Protein AF-A0A9R1WRK0-F1 (afdb_monomer_lite)

Sequence (108 aa):
MEEVERGKRMPLPQSAVLGAKDLPRTILSDHIESRLFGKLKQERLERARFYGKTYDEVPGAEALIVRVVSSVDKKLEVKQQFLEIFQEENYPVDFGYKSKVFQPYYFR

Foldseek 3Di:
DPPVPPPDDDPDDPVVDCDLVNADDDPVQVVVVVVVVVVQQVVLVVVCVVVVHDSVPGDTQPPKGKHFPDKDKDKAADDPVVCVVCVVVCDDRIDIDIDIDMDIDGDD

Structure (mmCIF, N/CA/C/O backbone):
data_AF-A0A9R1WRK0-F1
#
_entry.id   AF-A0A9R1WRK0-F1
#
loop_
_atom_site.group_PDB
_atom_site.id
_atom_site.type_symbol
_atom_site.label_atom_id
_atom_site.label_alt_id
_atom_site.label_comp_id
_atom_site.label_asym_id
_atom_site.label_entity_id
_atom_site.label_seq_id
_atom_site.pdbx_PDB_ins_code
_atom_site.Cartn_x
_atom_site.Cartn_y
_atom_site.Cartn_z
_atom_site.occupancy
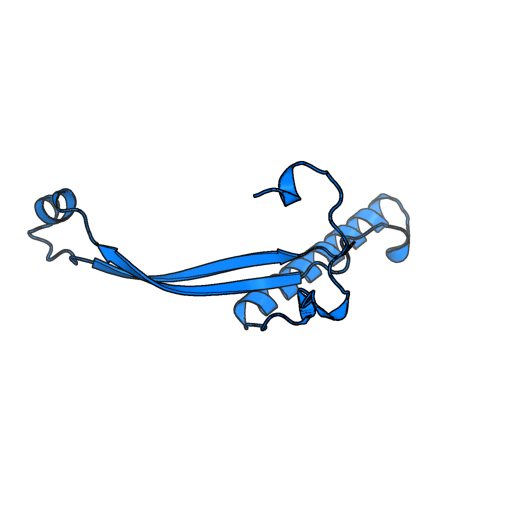_atom_site.B_iso_or_equiv
_atom_site.auth_seq_id
_atom_site.auth_comp_id
_atom_site.auth_asym_id
_atom_site.auth_atom_id
_atom_site.pdbx_PDB_model_num
ATOM 1 N N . MET A 1 1 ? -16.362 -32.707 -3.184 1.00 43.62 1 MET A N 1
ATOM 2 C CA . MET A 1 1 ? -14.931 -32.802 -2.810 1.00 43.62 1 MET A CA 1
ATOM 3 C C . MET A 1 1 ? -14.111 -33.687 -3.764 1.00 43.62 1 MET A C 1
ATOM 5 O O . MET A 1 1 ? -12.922 -33.829 -3.537 1.00 43.62 1 MET A O 1
ATOM 9 N N . GLU A 1 2 ? -14.666 -34.195 -4.875 1.00 48.09 2 GLU A N 1
ATOM 10 C CA . GLU A 1 2 ? -13.956 -35.113 -5.797 1.00 48.09 2 GLU A CA 1
ATOM 11 C C . GLU A 1 2 ? -13.003 -34.459 -6.821 1.00 48.09 2 GLU A C 1
ATOM 13 O O . GLU A 1 2 ? -12.230 -35.161 -7.470 1.00 48.09 2 GLU A O 1
ATOM 18 N N . GLU A 1 3 ? -13.020 -33.135 -7.006 1.00 43.69 3 GLU A N 1
ATOM 19 C CA . GLU A 1 3 ? -12.161 -32.488 -8.019 1.00 43.69 3 GLU A CA 1
ATOM 20 C C . GLU A 1 3 ? -10.708 -32.268 -7.567 1.00 43.69 3 GLU A C 1
ATOM 22 O O . GLU A 1 3 ? -9.828 -32.038 -8.397 1.00 43.69 3 GLU A O 1
ATOM 27 N N . VAL A 1 4 ? -10.429 -32.360 -6.263 1.00 46.16 4 VAL A N 1
ATOM 28 C CA . VAL A 1 4 ? -9.093 -32.078 -5.706 1.00 46.16 4 VAL A CA 1
ATOM 29 C C . VAL A 1 4 ? -8.144 -33.276 -5.849 1.00 46.16 4 VAL A C 1
ATOM 31 O O . VAL A 1 4 ? -6.935 -33.080 -5.935 1.00 46.16 4 VAL A O 1
ATOM 34 N N . GLU A 1 5 ? -8.661 -34.503 -5.970 1.00 47.47 5 GLU A N 1
ATOM 35 C CA . GLU A 1 5 ? -7.832 -35.721 -5.971 1.00 47.47 5 GLU A CA 1
ATOM 36 C C . GLU A 1 5 ? -7.315 -36.160 -7.353 1.00 47.47 5 GLU A C 1
ATOM 38 O O . GLU A 1 5 ? -6.365 -36.933 -7.431 1.00 47.47 5 GLU A O 1
ATOM 43 N N . ARG A 1 6 ? -7.873 -35.664 -8.468 1.00 48.66 6 ARG A N 1
ATOM 44 C CA . ARG A 1 6 ? -7.543 -36.174 -9.821 1.00 48.66 6 ARG A CA 1
ATOM 45 C C . ARG A 1 6 ? -6.596 -35.325 -10.666 1.00 48.66 6 ARG A C 1
ATOM 47 O O . ARG A 1 6 ? -6.440 -35.621 -11.850 1.00 48.66 6 ARG A O 1
ATOM 54 N N . GLY A 1 7 ? -5.971 -34.281 -10.119 1.00 55.06 7 GLY A N 1
ATOM 55 C CA . GLY A 1 7 ? -4.884 -33.530 -10.781 1.00 55.06 7 GLY A CA 1
ATOM 56 C C . GLY A 1 7 ? -5.214 -32.859 -12.130 1.00 55.06 7 GLY A C 1
ATOM 57 O O . GLY A 1 7 ? -4.380 -32.148 -12.681 1.00 55.06 7 GLY A O 1
ATOM 58 N N . LYS A 1 8 ? -6.422 -33.035 -12.670 1.00 50.97 8 LYS A N 1
ATOM 59 C CA . LYS A 1 8 ? -6.895 -32.444 -13.921 1.00 50.97 8 LYS A CA 1
ATOM 60 C C . LYS A 1 8 ? -7.765 -31.240 -13.598 1.00 50.97 8 LYS A C 1
ATOM 62 O O . LYS A 1 8 ? -8.988 -31.324 -13.628 1.00 50.97 8 LYS A O 1
ATOM 67 N N . ARG A 1 9 ? -7.131 -30.107 -13.292 1.00 54.84 9 ARG A N 1
ATOM 68 C CA . ARG A 1 9 ? -7.830 -28.821 -13.367 1.00 54.84 9 ARG A CA 1
ATOM 69 C C . ARG A 1 9 ? -8.051 -28.518 -14.844 1.00 54.84 9 ARG A C 1
ATOM 71 O O . ARG A 1 9 ? -7.085 -28.262 -15.560 1.00 54.84 9 ARG A O 1
ATOM 78 N N . MET A 1 10 ? -9.297 -28.582 -15.310 1.00 55.03 10 MET A N 1
ATOM 79 C CA . MET A 1 10 ? -9.634 -27.951 -16.584 1.00 55.03 10 MET A CA 1
ATOM 80 C C . MET A 1 10 ? -9.321 -26.456 -16.436 1.00 55.03 10 MET A C 1
ATOM 82 O O . MET A 1 10 ? -9.702 -25.873 -15.415 1.00 55.03 10 MET A O 1
ATOM 86 N N . PRO A 1 11 ? -8.591 -25.829 -17.374 1.00 53.41 11 PRO A N 1
ATOM 87 C CA . PRO A 1 11 ? -8.432 -24.388 -17.332 1.00 53.41 11 PRO A CA 1
ATOM 88 C C . PRO A 1 11 ? -9.830 -23.776 -17.394 1.00 53.41 11 PRO A C 1
ATOM 90 O O . PRO A 1 11 ? -10.640 -24.144 -18.248 1.00 53.41 11 PRO A O 1
ATOM 93 N N . LEU A 1 12 ? -10.122 -22.882 -16.449 1.00 54.22 12 LEU A N 1
ATOM 94 C CA . LEU A 1 12 ? -11.338 -22.081 -16.488 1.00 54.22 12 LEU A CA 1
ATOM 95 C C . LEU A 1 12 ? -11.441 -21.432 -17.879 1.00 54.22 12 LEU A C 1
ATOM 97 O O . LEU A 1 12 ? -10.406 -21.037 -18.431 1.00 54.22 12 LEU A O 1
ATOM 101 N N . PRO A 1 13 ? -12.652 -21.320 -18.457 1.00 52.97 13 PRO A N 1
ATOM 102 C CA . PRO A 1 13 ? -12.843 -20.587 -19.701 1.00 52.97 13 PRO A CA 1
ATOM 103 C C . PRO A 1 13 ? -12.145 -19.228 -19.587 1.00 52.97 13 PRO A C 1
ATOM 105 O O . PRO A 1 13 ? -12.261 -18.577 -18.550 1.00 52.97 13 PRO A O 1
ATOM 108 N N . GLN A 1 14 ? -11.422 -18.782 -20.617 1.00 53.34 14 GLN A N 1
ATOM 109 C CA . GLN A 1 14 ? -10.696 -17.501 -20.565 1.00 53.34 14 GLN A CA 1
ATOM 110 C C . GLN A 1 14 ? -11.622 -16.313 -20.237 1.00 53.34 14 GLN A C 1
ATOM 112 O O . GLN A 1 14 ? -11.178 -15.326 -19.666 1.00 53.34 14 GLN A O 1
ATOM 117 N N . SER A 1 15 ? -12.920 -16.443 -20.525 1.00 52.34 15 SER A N 1
ATOM 118 C CA . SER A 1 15 ? -13.973 -15.486 -20.172 1.00 52.34 15 SER A CA 1
ATOM 119 C C . SER A 1 15 ? -14.415 -15.514 -18.700 1.00 52.34 15 SER A C 1
ATOM 121 O O . SER A 1 15 ? -15.116 -14.606 -18.267 1.00 52.34 15 SER A O 1
ATOM 123 N N . ALA A 1 16 ? -14.059 -16.549 -17.934 1.00 50.34 16 ALA A N 1
ATOM 124 C CA . ALA A 1 16 ? -14.430 -16.727 -16.526 1.00 50.34 16 ALA A CA 1
ATOM 125 C C . ALA A 1 16 ? -13.360 -16.209 -15.548 1.00 50.34 16 ALA A C 1
ATOM 127 O O . ALA A 1 16 ? -13.607 -16.140 -14.344 1.00 50.34 16 ALA A O 1
ATOM 128 N N . VAL A 1 17 ? -12.175 -15.842 -16.043 1.00 53.50 17 VAL A N 1
ATOM 129 C CA . VAL A 1 17 ? -11.093 -15.294 -15.221 1.00 53.50 17 VAL A CA 1
ATOM 130 C C . VAL A 1 17 ? -11.084 -13.783 -15.405 1.00 53.50 17 VAL A C 1
ATOM 132 O O . VAL A 1 17 ? -10.416 -13.274 -16.299 1.00 53.50 17 VAL A O 1
ATOM 135 N N . LEU A 1 18 ? -11.827 -13.061 -14.559 1.00 57.62 18 LEU A N 1
ATOM 136 C CA . LEU A 1 18 ? -11.605 -11.623 -14.385 1.00 57.62 18 LEU A CA 1
ATOM 137 C C . LEU A 1 18 ? -10.121 -11.435 -14.064 1.00 57.62 18 LEU A C 1
ATOM 139 O O . LEU A 1 18 ? -9.630 -11.907 -13.034 1.00 57.62 18 LEU A O 1
ATOM 143 N N . GLY A 1 19 ? -9.382 -10.821 -14.982 1.00 70.62 19 GLY A N 1
ATOM 144 C CA . GLY A 1 19 ? -7.967 -10.590 -14.793 1.00 70.62 19 GLY A CA 1
ATOM 145 C C . GLY A 1 19 ? -7.763 -9.610 -13.646 1.00 70.62 19 GLY A C 1
ATOM 146 O O . GLY A 1 19 ? -8.617 -8.783 -13.338 1.00 70.62 19 GLY A O 1
ATOM 147 N N . ALA A 1 20 ? -6.580 -9.621 -13.038 1.00 74.75 20 ALA A N 1
ATOM 148 C CA . ALA A 1 20 ? -6.219 -8.611 -12.041 1.00 74.75 20 ALA A CA 1
ATOM 149 C C . ALA A 1 20 ? -6.383 -7.167 -12.564 1.00 74.75 20 ALA A C 1
ATOM 151 O O . ALA A 1 20 ? -6.606 -6.239 -11.788 1.00 74.75 20 ALA A O 1
ATOM 152 N N . LYS A 1 21 ? -6.301 -6.980 -13.889 1.00 77.06 21 LYS A N 1
ATOM 153 C CA . LYS A 1 21 ? -6.575 -5.709 -14.574 1.00 77.06 21 LYS A CA 1
ATOM 154 C C . LYS A 1 21 ? -8.033 -5.264 -14.451 1.00 77.06 21 LYS A C 1
ATOM 156 O O . LYS A 1 21 ? -8.252 -4.063 -14.338 1.00 77.06 21 LYS A O 1
ATOM 161 N N . ASP A 1 22 ? -8.964 -6.210 -14.410 1.00 81.38 22 ASP A N 1
ATOM 162 C CA . ASP A 1 22 ? -10.413 -5.982 -14.387 1.00 81.38 22 ASP A CA 1
ATOM 163 C C . ASP A 1 22 ? -10.942 -5.756 -12.964 1.00 81.38 22 ASP A C 1
ATOM 165 O O . ASP A 1 22 ? -12.075 -5.316 -12.770 1.00 81.38 22 ASP A O 1
ATOM 169 N N . LEU A 1 23 ? -10.114 -6.027 -11.949 1.00 83.38 23 LEU A N 1
ATOM 170 C CA . LEU A 1 23 ? -10.438 -5.702 -10.566 1.00 83.38 23 LEU A CA 1
ATOM 171 C C . LEU A 1 23 ? -10.476 -4.179 -10.354 1.00 83.38 23 LEU A C 1
ATOM 173 O O . LEU A 1 23 ? -9.601 -3.470 -10.869 1.00 83.38 23 LEU A O 1
ATOM 177 N N . PRO A 1 24 ? -11.417 -3.677 -9.529 1.00 86.19 24 PRO A N 1
ATOM 178 C CA . PRO A 1 24 ? -11.534 -2.258 -9.231 1.00 86.19 24 PRO A CA 1
ATOM 179 C C . PRO A 1 24 ? -10.220 -1.639 -8.753 1.00 86.19 24 PRO A C 1
ATOM 181 O O . PRO A 1 24 ? -9.525 -2.171 -7.881 1.00 86.19 24 PRO A O 1
ATOM 184 N N . ARG A 1 25 ? -9.899 -0.476 -9.320 1.00 91.69 25 ARG A N 1
ATOM 185 C CA . ARG A 1 25 ? -8.752 0.331 -8.906 1.00 91.69 25 ARG A CA 1
ATOM 186 C C . ARG A 1 25 ? -9.136 1.241 -7.752 1.00 91.69 25 ARG A C 1
ATOM 188 O O . ARG A 1 25 ? -10.273 1.687 -7.626 1.00 91.69 25 ARG A O 1
ATOM 195 N N . THR A 1 26 ? -8.158 1.530 -6.910 1.00 94.12 26 THR A N 1
ATOM 196 C CA . THR A 1 26 ? -8.283 2.481 -5.809 1.00 94.12 26 THR A CA 1
ATOM 197 C C . THR A 1 26 ? -7.078 3.411 -5.830 1.00 94.12 26 THR A C 1
ATOM 199 O O . THR A 1 26 ? -5.986 2.990 -6.199 1.00 94.12 26 THR A O 1
ATOM 202 N N . ILE A 1 27 ? -7.233 4.644 -5.342 1.00 94.88 27 ILE A N 1
ATOM 203 C CA . ILE A 1 27 ? -6.119 5.608 -5.240 1.00 94.88 27 ILE A CA 1
ATOM 204 C C . ILE A 1 27 ? -4.918 4.989 -4.503 1.00 94.88 27 ILE A C 1
ATOM 206 O O . ILE A 1 27 ? -3.767 5.183 -4.882 1.00 94.88 27 ILE A O 1
ATOM 210 N N . LEU A 1 28 ? -5.192 4.195 -3.464 1.00 93.06 28 LEU A N 1
ATOM 211 C CA . LEU A 1 28 ? -4.160 3.545 -2.663 1.00 93.06 28 LEU A CA 1
ATOM 212 C C . LEU A 1 28 ? -3.450 2.415 -3.419 1.00 93.06 28 LEU A C 1
ATOM 214 O O . LEU A 1 28 ? -2.224 2.344 -3.371 1.00 93.06 28 LEU A O 1
ATOM 218 N N . SER A 1 29 ? -4.189 1.552 -4.126 1.00 93.38 29 SER A N 1
ATOM 219 C CA . SER A 1 29 ? -3.566 0.522 -4.965 1.00 93.38 29 SER A CA 1
ATOM 220 C C . SER A 1 29 ? -2.733 1.152 -6.074 1.00 93.38 29 SER A C 1
ATOM 222 O O . SER A 1 29 ? -1.592 0.753 -6.266 1.00 93.38 29 SER A O 1
ATOM 224 N N . ASP A 1 30 ? -3.257 2.184 -6.735 1.00 93.19 30 ASP A N 1
ATOM 225 C CA . ASP A 1 30 ? -2.584 2.850 -7.851 1.00 93.19 30 ASP A CA 1
ATOM 226 C C . ASP A 1 30 ? -1.296 3.546 -7.398 1.00 93.19 30 ASP A C 1
ATOM 228 O O . ASP A 1 30 ? -0.276 3.498 -8.088 1.00 93.19 30 ASP A O 1
ATOM 232 N N . HIS A 1 31 ? -1.301 4.140 -6.202 1.00 94.69 31 HIS A N 1
ATOM 233 C CA . HIS A 1 31 ? -0.100 4.727 -5.619 1.00 94.69 31 HIS A CA 1
ATOM 234 C C . HIS A 1 31 ? 0.979 3.671 -5.328 1.00 94.69 31 HIS A C 1
ATOM 236 O O . HIS A 1 31 ? 2.155 3.883 -5.637 1.00 94.69 31 HIS A O 1
ATOM 242 N N . ILE A 1 32 ? 0.587 2.519 -4.770 1.00 92.44 32 ILE A N 1
ATOM 243 C CA . ILE A 1 32 ? 1.505 1.404 -4.498 1.00 92.44 32 ILE A CA 1
ATOM 244 C C . ILE A 1 32 ? 2.066 0.837 -5.806 1.00 92.44 32 ILE A C 1
ATOM 246 O O . ILE A 1 32 ? 3.277 0.645 -5.905 1.00 92.44 32 ILE A O 1
ATOM 250 N N . GLU A 1 33 ? 1.220 0.624 -6.818 1.00 91.62 33 GLU A N 1
ATOM 251 C CA . GLU A 1 33 ? 1.643 0.169 -8.147 1.00 91.62 33 GLU A CA 1
ATOM 252 C C . GLU A 1 33 ? 2.644 1.132 -8.782 1.00 91.62 33 GLU A C 1
ATOM 254 O O . GLU A 1 33 ? 3.716 0.713 -9.210 1.00 91.62 33 GLU A O 1
ATOM 259 N N . SER A 1 34 ? 2.332 2.429 -8.805 1.00 92.50 34 SER A N 1
ATOM 260 C CA . SER A 1 34 ? 3.195 3.449 -9.406 1.00 92.50 34 SER A CA 1
ATOM 261 C C . SER A 1 34 ? 4.576 3.481 -8.746 1.00 92.50 34 SER A C 1
ATOM 263 O O . SER A 1 34 ? 5.607 3.442 -9.427 1.00 92.50 34 SER A O 1
ATOM 265 N N . ARG A 1 35 ? 4.619 3.453 -7.406 1.00 94.62 35 ARG A N 1
ATOM 266 C CA . ARG A 1 35 ? 5.880 3.393 -6.658 1.00 94.62 35 ARG A CA 1
ATOM 267 C C . ARG A 1 35 ? 6.653 2.105 -6.949 1.00 94.62 35 ARG A C 1
ATOM 269 O O . ARG A 1 35 ? 7.871 2.164 -7.130 1.00 94.62 35 ARG A O 1
ATOM 276 N N . LEU A 1 36 ? 5.967 0.962 -6.996 1.00 92.38 36 LEU A N 1
ATOM 277 C CA . LEU A 1 36 ? 6.569 -0.335 -7.297 1.00 92.38 36 LEU A CA 1
ATOM 278 C C . LEU A 1 36 ? 7.190 -0.343 -8.698 1.00 92.38 36 LEU A C 1
ATOM 280 O O . LEU A 1 36 ? 8.362 -0.684 -8.836 1.00 92.38 36 LEU A O 1
ATOM 284 N N . PHE A 1 37 ? 6.458 0.101 -9.721 1.00 92.12 37 PHE A N 1
ATOM 285 C CA . PHE A 1 37 ? 6.971 0.178 -11.090 1.00 92.12 37 PHE A CA 1
ATOM 286 C C . PHE A 1 37 ? 8.146 1.141 -11.223 1.00 92.12 37 PHE A C 1
ATOM 288 O O . PHE A 1 37 ? 9.117 0.825 -11.910 1.00 92.12 37 PHE A O 1
ATOM 295 N N . GLY A 1 38 ? 8.104 2.281 -10.527 1.00 93.50 38 GLY A N 1
ATOM 296 C CA . GLY A 1 38 ? 9.238 3.199 -10.467 1.00 93.50 38 GLY A CA 1
ATOM 297 C C . GLY A 1 38 ? 10.500 2.515 -9.935 1.00 93.50 38 GLY A C 1
ATOM 298 O O . GLY A 1 38 ? 11.574 2.651 -10.522 1.00 93.50 38 GLY A O 1
ATOM 299 N N . LYS A 1 39 ? 10.366 1.718 -8.867 1.00 94.56 39 LYS A N 1
ATOM 300 C CA . LYS A 1 39 ? 11.490 0.976 -8.281 1.00 94.56 39 LYS A CA 1
ATOM 301 C C . LYS A 1 39 ? 11.968 -0.188 -9.137 1.00 94.56 39 LYS A C 1
ATOM 303 O O . LYS A 1 39 ? 13.174 -0.330 -9.300 1.00 94.56 39 LYS A O 1
ATOM 308 N N . LEU A 1 40 ? 11.067 -0.954 -9.744 1.00 93.12 40 LEU A N 1
ATOM 309 C CA . LEU A 1 40 ? 11.434 -2.039 -10.659 1.00 93.12 40 LEU A CA 1
ATOM 310 C C . LEU A 1 40 ? 12.148 -1.517 -11.910 1.00 93.12 40 LEU A C 1
ATOM 312 O O . LEU A 1 40 ? 13.115 -2.120 -12.367 1.00 93.12 40 LEU A O 1
ATOM 316 N N . LYS A 1 41 ? 11.722 -0.366 -12.443 1.00 93.62 41 LYS A N 1
ATOM 317 C CA . LYS A 1 41 ? 12.403 0.288 -13.566 1.00 93.62 41 LYS A CA 1
ATOM 318 C C . LYS A 1 41 ? 13.812 0.734 -13.184 1.00 93.62 41 LYS A C 1
ATOM 320 O O . LYS A 1 41 ? 14.745 0.505 -13.950 1.00 93.62 41 LYS A O 1
ATOM 325 N N . GLN A 1 42 ? 13.963 1.366 -12.018 1.00 95.00 42 GLN A N 1
ATOM 326 C CA . GLN A 1 42 ? 15.268 1.789 -11.510 1.00 95.00 42 GLN A CA 1
ATOM 327 C C . GLN A 1 42 ? 16.207 0.586 -11.339 1.00 95.00 42 GLN A C 1
ATOM 329 O O . GLN A 1 42 ? 17.316 0.595 -11.861 1.00 95.00 42 GLN A O 1
ATOM 334 N N . GLU A 1 43 ? 15.728 -0.466 -10.682 1.00 95.75 43 GLU A N 1
ATOM 335 C CA . GLU A 1 43 ? 16.477 -1.699 -10.439 1.00 95.75 43 GLU A CA 1
ATOM 336 C C . GLU A 1 43 ? 16.915 -2.369 -11.754 1.00 95.75 43 GLU A C 1
ATOM 338 O O . GLU A 1 43 ? 18.085 -2.718 -11.917 1.00 95.75 43 GLU A O 1
ATOM 343 N N . ARG A 1 44 ? 16.019 -2.463 -12.748 1.00 95.38 44 ARG A N 1
ATOM 344 C CA . ARG A 1 44 ? 16.343 -3.031 -14.067 1.00 95.38 44 ARG A CA 1
ATOM 345 C C . ARG A 1 44 ? 17.387 -2.198 -14.813 1.00 95.38 44 ARG A C 1
ATOM 347 O O . ARG A 1 44 ? 18.264 -2.771 -15.454 1.00 95.38 44 ARG A O 1
ATOM 354 N N . LEU A 1 45 ? 17.330 -0.867 -14.713 1.00 95.88 45 LEU A N 1
ATOM 355 C CA . LEU A 1 45 ? 18.350 0.025 -15.281 1.00 95.88 45 LEU A CA 1
ATOM 356 C C . LEU A 1 45 ? 19.713 -0.158 -14.604 1.00 95.88 45 LEU A C 1
ATOM 358 O O . LEU A 1 45 ? 20.735 -0.177 -15.286 1.00 95.88 45 LEU A O 1
ATOM 362 N N . GLU A 1 46 ? 19.739 -0.298 -13.281 1.00 96.12 46 GLU A N 1
ATOM 363 C CA . GLU A 1 46 ? 20.965 -0.533 -12.513 1.00 96.12 46 GLU A CA 1
ATOM 364 C C . GLU A 1 46 ? 21.588 -1.891 -12.863 1.00 96.12 46 GLU A C 1
ATOM 366 O O . GLU A 1 46 ? 22.785 -1.952 -13.154 1.00 96.12 46 GLU A O 1
ATOM 371 N N . ARG A 1 47 ? 20.780 -2.956 -12.968 1.00 96.50 47 ARG A N 1
ATOM 372 C CA . ARG A 1 47 ? 21.243 -4.256 -13.481 1.00 96.50 47 ARG A CA 1
ATOM 373 C C . ARG A 1 47 ? 21.773 -4.164 -14.908 1.00 96.50 47 ARG A C 1
ATOM 375 O O . ARG A 1 47 ? 22.830 -4.720 -15.186 1.00 96.50 47 ARG A O 1
ATOM 382 N N . ALA A 1 48 ? 21.078 -3.472 -15.811 1.00 96.94 48 ALA A N 1
ATOM 383 C CA . ALA A 1 48 ? 21.528 -3.304 -17.195 1.00 96.94 48 ALA A CA 1
ATOM 384 C C . ALA A 1 48 ? 22.905 -2.635 -17.262 1.00 96.94 48 ALA A C 1
ATOM 386 O O . ALA A 1 48 ? 23.813 -3.158 -17.908 1.00 96.94 48 ALA A O 1
ATOM 387 N N . ARG A 1 49 ? 23.098 -1.554 -16.493 1.00 96.44 49 ARG A N 1
ATOM 388 C CA . ARG A 1 49 ? 24.395 -0.874 -16.356 1.00 96.44 49 ARG A CA 1
ATOM 389 C C . ARG A 1 49 ? 25.479 -1.799 -15.814 1.00 96.44 49 ARG A C 1
ATOM 391 O O . ARG A 1 49 ? 26.575 -1.813 -16.360 1.00 96.44 49 ARG A O 1
ATOM 398 N N . PHE A 1 50 ? 25.173 -2.576 -14.775 1.00 96.25 50 PHE A N 1
ATOM 399 C CA . PHE A 1 50 ? 26.123 -3.511 -14.172 1.00 96.25 50 PHE A CA 1
ATOM 400 C C . PHE A 1 50 ? 26.594 -4.589 -15.160 1.00 96.25 50 PHE A C 1
ATOM 402 O O . PHE A 1 50 ? 27.778 -4.904 -15.208 1.00 96.25 50 PHE A O 1
ATOM 409 N N . TYR A 1 51 ? 25.686 -5.125 -15.980 1.00 94.38 51 TYR A N 1
ATOM 410 C CA . TYR A 1 51 ? 26.006 -6.166 -16.961 1.00 94.38 51 TYR A CA 1
ATOM 411 C C . TYR A 1 51 ? 26.482 -5.630 -18.319 1.00 94.38 51 TYR A C 1
ATOM 413 O O . TYR A 1 51 ? 26.738 -6.432 -19.215 1.00 94.38 51 TYR A O 1
ATOM 421 N N . GLY A 1 52 ? 26.569 -4.307 -18.506 1.00 95.44 52 GLY A N 1
ATOM 422 C CA . GLY A 1 52 ? 26.881 -3.707 -19.808 1.00 95.44 52 GLY A CA 1
ATOM 423 C C . GLY A 1 52 ? 25.848 -4.038 -20.893 1.00 95.44 52 GLY A C 1
ATOM 424 O O . GLY A 1 52 ? 26.181 -4.051 -22.073 1.00 95.44 52 GLY A O 1
ATOM 425 N N . LYS A 1 53 ? 24.611 -4.343 -20.489 1.00 96.25 53 LYS A N 1
ATOM 426 C CA . LYS A 1 53 ? 23.489 -4.679 -21.372 1.00 96.25 53 LYS A CA 1
ATOM 427 C C . LYS A 1 53 ? 22.567 -3.482 -21.544 1.00 96.25 53 LYS A C 1
ATOM 429 O O . LYS A 1 53 ? 22.560 -2.549 -20.740 1.00 96.25 53 LYS A O 1
ATOM 434 N N . THR A 1 54 ? 21.737 -3.531 -22.572 1.00 94.19 54 THR A N 1
ATOM 435 C CA . THR A 1 54 ? 20.617 -2.603 -22.716 1.00 94.19 54 THR A CA 1
ATOM 436 C C . THR A 1 54 ? 19.492 -2.955 -21.739 1.00 94.19 54 THR A C 1
ATOM 438 O O . THR A 1 54 ? 19.410 -4.066 -21.211 1.00 94.19 54 THR A O 1
ATOM 441 N N . TYR A 1 55 ? 18.611 -1.990 -21.469 1.00 92.69 55 TYR A N 1
ATOM 442 C CA . TYR A 1 55 ? 17.473 -2.181 -20.564 1.00 92.69 55 TYR A CA 1
ATOM 443 C C . TYR A 1 55 ? 16.578 -3.354 -20.996 1.00 92.69 55 TYR A C 1
ATOM 445 O O . TYR A 1 55 ? 16.151 -4.150 -20.154 1.00 92.69 55 TYR A O 1
ATOM 453 N N . ASP A 1 56 ? 16.338 -3.485 -22.300 1.00 93.19 56 ASP A N 1
ATOM 454 C CA . ASP A 1 56 ? 15.434 -4.486 -22.868 1.00 93.19 56 ASP A CA 1
ATOM 455 C C . ASP A 1 56 ? 16.002 -5.911 -22.780 1.00 93.19 56 ASP A C 1
ATOM 457 O O . ASP A 1 56 ? 15.247 -6.859 -22.579 1.00 93.19 56 ASP A O 1
ATOM 461 N N . GLU A 1 57 ? 17.328 -6.070 -22.803 1.00 92.75 57 GLU A N 1
ATOM 462 C CA . GLU A 1 57 ? 18.012 -7.367 -22.669 1.00 92.75 57 GLU A CA 1
ATOM 463 C C . GLU A 1 57 ? 18.024 -7.923 -21.238 1.00 92.75 57 GLU A C 1
ATOM 465 O O . GLU A 1 57 ? 18.341 -9.097 -21.018 1.00 92.75 57 GLU A O 1
ATOM 470 N N . VAL A 1 58 ? 17.720 -7.089 -20.241 1.00 93.38 58 VAL A N 1
ATOM 471 C CA . VAL A 1 58 ? 17.636 -7.519 -18.844 1.00 93.38 58 VAL A CA 1
ATOM 472 C C . VAL A 1 58 ? 16.202 -7.933 -18.534 1.00 93.38 58 VAL A C 1
ATOM 474 O O . VAL A 1 58 ? 15.309 -7.101 -18.654 1.00 93.38 58 VAL A O 1
ATOM 477 N N . PRO A 1 59 ? 15.939 -9.168 -18.071 1.00 90.62 59 PRO A N 1
ATOM 478 C CA . PRO A 1 59 ? 14.585 -9.578 -17.722 1.00 90.62 59 PRO A CA 1
ATOM 479 C C . PRO A 1 59 ? 14.042 -8.740 -16.555 1.00 90.62 59 PRO A C 1
ATOM 481 O O . PRO A 1 59 ? 14.712 -8.549 -15.530 1.00 90.62 59 PRO A O 1
ATOM 484 N N . GLY A 1 60 ? 12.817 -8.242 -16.711 1.00 86.00 60 GLY A N 1
ATOM 485 C CA . GLY A 1 60 ? 12.085 -7.489 -15.697 1.00 86.00 60 GLY A CA 1
ATOM 486 C C . GLY A 1 60 ? 10.859 -8.243 -15.189 1.00 86.00 60 GLY A C 1
ATOM 487 O O . GLY A 1 60 ? 10.299 -9.086 -15.885 1.00 86.00 60 GLY A O 1
ATOM 488 N N . ALA A 1 61 ? 10.412 -7.902 -13.981 1.00 82.50 61 ALA A N 1
ATOM 489 C CA . ALA A 1 61 ? 9.085 -8.283 -13.513 1.00 82.50 61 ALA A CA 1
ATOM 490 C C . ALA A 1 61 ? 8.048 -7.362 -14.174 1.00 82.50 61 ALA A C 1
ATOM 492 O O . ALA A 1 61 ? 7.663 -6.326 -13.631 1.00 82.50 61 ALA A O 1
ATOM 493 N N . GLU A 1 62 ? 7.665 -7.709 -15.397 1.00 76.25 62 GLU A N 1
ATOM 494 C CA . GLU A 1 62 ? 6.620 -7.014 -16.144 1.00 76.25 62 GLU A CA 1
ATOM 495 C C . GLU A 1 62 ? 5.232 -7.472 -15.661 1.00 76.25 62 GLU A C 1
ATOM 497 O O . GLU A 1 62 ? 5.077 -8.563 -15.116 1.00 76.25 62 GLU A O 1
ATOM 502 N N . ALA A 1 63 ? 4.218 -6.614 -15.817 1.00 74.56 63 ALA A N 1
ATOM 503 C CA . ALA A 1 63 ? 2.812 -6.928 -15.524 1.00 74.56 63 ALA A CA 1
ATOM 504 C C . ALA A 1 63 ? 2.450 -7.300 -14.064 1.00 74.56 63 ALA A C 1
ATOM 506 O O . ALA A 1 63 ? 1.419 -7.935 -13.834 1.00 74.56 63 ALA A O 1
ATOM 507 N N . LEU A 1 64 ? 3.225 -6.854 -13.068 1.00 86.44 64 LEU A N 1
ATOM 508 C CA . LEU A 1 64 ? 2.797 -6.911 -11.666 1.00 86.44 64 LEU A CA 1
ATOM 509 C C . LEU A 1 64 ? 1.637 -5.948 -11.409 1.00 86.44 64 LEU A C 1
ATOM 511 O O . LEU A 1 64 ? 1.745 -4.758 -11.677 1.00 86.44 64 LEU A O 1
ATOM 515 N N . ILE A 1 65 ? 0.538 -6.450 -10.862 1.00 87.25 65 ILE A N 1
ATOM 516 C CA . ILE A 1 65 ? -0.657 -5.654 -10.571 1.00 87.25 65 ILE A CA 1
ATOM 517 C C . ILE A 1 65 ? -0.972 -5.788 -9.090 1.00 87.25 65 ILE A C 1
ATOM 519 O O . ILE A 1 65 ? -1.012 -6.895 -8.569 1.00 87.25 65 ILE A O 1
ATOM 523 N N . VAL A 1 66 ? -1.223 -4.682 -8.402 1.00 90.56 66 VAL A N 1
ATOM 524 C CA . VAL A 1 66 ? -1.634 -4.671 -6.997 1.00 90.56 66 VAL A CA 1
ATOM 525 C C . VAL A 1 66 ? -3.062 -4.154 -6.914 1.00 90.56 66 VAL A C 1
ATOM 527 O O . VAL A 1 66 ? -3.401 -3.095 -7.441 1.00 90.56 66 VAL A O 1
ATOM 530 N N . ARG A 1 67 ? -3.930 -4.901 -6.231 1.00 92.25 67 ARG A N 1
ATOM 531 C CA . ARG A 1 67 ? -5.329 -4.506 -6.022 1.00 92.25 67 ARG A CA 1
ATOM 532 C C . ARG A 1 67 ? -5.694 -4.567 -4.554 1.00 92.25 67 ARG A C 1
ATOM 534 O O . ARG A 1 67 ? -5.219 -5.435 -3.824 1.00 92.25 67 ARG A O 1
ATOM 541 N N . VAL A 1 68 ? -6.565 -3.650 -4.141 1.00 91.69 68 VAL A N 1
ATOM 542 C CA . VAL A 1 68 ? -7.281 -3.774 -2.871 1.00 91.69 68 VAL A CA 1
ATOM 543 C C . VAL A 1 68 ? -8.481 -4.673 -3.129 1.00 91.69 68 VAL A C 1
ATOM 545 O O . VAL A 1 68 ? -9.391 -4.287 -3.854 1.00 91.69 68 VAL A O 1
ATOM 548 N N . VAL A 1 69 ? -8.465 -5.873 -2.559 1.00 90.62 69 VAL A N 1
ATOM 549 C CA . VAL A 1 69 ? -9.516 -6.887 -2.765 1.00 90.62 69 VAL A CA 1
ATOM 550 C C . VAL A 1 69 ? -10.545 -6.905 -1.636 1.00 90.62 69 VAL A C 1
ATOM 552 O O . VAL A 1 69 ? -11.609 -7.496 -1.769 1.00 90.62 69 VAL A O 1
ATOM 555 N N . SER A 1 70 ? -10.244 -6.241 -0.519 1.00 92.12 70 SER A N 1
ATOM 556 C CA . SER A 1 70 ? -11.164 -6.072 0.602 1.00 92.12 70 SER A CA 1
ATOM 557 C C . SER A 1 70 ? -10.880 -4.760 1.325 1.00 92.12 70 SER A C 1
ATOM 559 O O . SER A 1 70 ? -9.722 -4.357 1.455 1.00 92.12 70 SER A O 1
ATOM 561 N N . SER A 1 71 ? -11.935 -4.087 1.781 1.00 94.38 71 SER A N 1
ATOM 562 C CA . SER A 1 71 ? -11.868 -2.851 2.561 1.00 94.38 71 SER A CA 1
ATOM 563 C C . SER A 1 71 ? -13.072 -2.787 3.497 1.00 94.38 71 SER A C 1
ATOM 565 O O . SER A 1 71 ? -14.145 -2.351 3.090 1.00 94.38 71 SER A O 1
ATOM 567 N N . VAL A 1 72 ? -12.887 -3.218 4.742 1.00 97.00 72 VAL A N 1
ATOM 568 C CA . VAL A 1 72 ? -13.966 -3.418 5.718 1.00 97.00 72 VAL A CA 1
ATOM 569 C C . VAL A 1 72 ? -13.705 -2.580 6.962 1.00 97.00 72 VAL A C 1
ATOM 571 O O . VAL A 1 72 ? -12.585 -2.569 7.475 1.00 97.00 72 VAL A O 1
ATOM 574 N N . ASP A 1 73 ? -14.730 -1.892 7.455 1.00 97.62 73 ASP A N 1
ATOM 575 C CA . ASP A 1 73 ? -14.687 -1.237 8.762 1.00 97.62 73 ASP A CA 1
ATOM 576 C C . ASP A 1 73 ? -14.821 -2.276 9.873 1.00 97.62 73 ASP A C 1
ATOM 578 O O . ASP A 1 73 ? -15.679 -3.157 9.835 1.00 97.62 73 ASP A O 1
ATOM 582 N N . LYS A 1 74 ? -13.921 -2.202 10.844 1.00 97.69 74 LYS A N 1
ATOM 583 C CA . LYS A 1 74 ? -13.799 -3.124 11.963 1.00 97.69 74 LYS A CA 1
ATOM 584 C C . LYS A 1 74 ? -13.752 -2.350 13.269 1.00 97.69 74 LYS A C 1
ATOM 586 O O . LYS A 1 74 ? -13.422 -1.166 13.313 1.00 97.69 74 LYS A O 1
ATOM 591 N N . LYS A 1 75 ? -14.051 -3.071 14.339 1.00 97.38 75 LYS A N 1
ATOM 592 C CA . LYS A 1 75 ? -14.035 -2.588 15.710 1.00 97.38 75 LYS A CA 1
ATOM 593 C C . LYS A 1 75 ? -13.114 -3.494 16.519 1.00 97.38 75 LYS A C 1
ATOM 595 O O . LYS A 1 75 ? -13.201 -4.714 16.394 1.00 97.38 75 LYS A O 1
ATOM 600 N N . LEU A 1 76 ? -12.197 -2.906 17.277 1.00 97.12 76 LEU A N 1
ATOM 601 C CA . LEU A 1 76 ? -11.332 -3.616 18.212 1.00 97.12 76 LEU A CA 1
ATOM 602 C C . LEU A 1 76 ? -11.816 -3.317 19.624 1.00 97.12 76 LEU A C 1
ATOM 604 O O . LEU A 1 76 ? -11.665 -2.194 20.090 1.00 97.12 76 LEU A O 1
ATOM 608 N N . GLU A 1 77 ? -12.393 -4.314 20.282 1.00 97.19 77 GLU A N 1
ATOM 609 C CA . GLU A 1 77 ? -12.817 -4.197 21.676 1.00 97.19 77 GLU A CA 1
ATOM 610 C C . GLU A 1 77 ? -11.620 -4.359 22.611 1.00 97.19 77 GLU A C 1
ATOM 61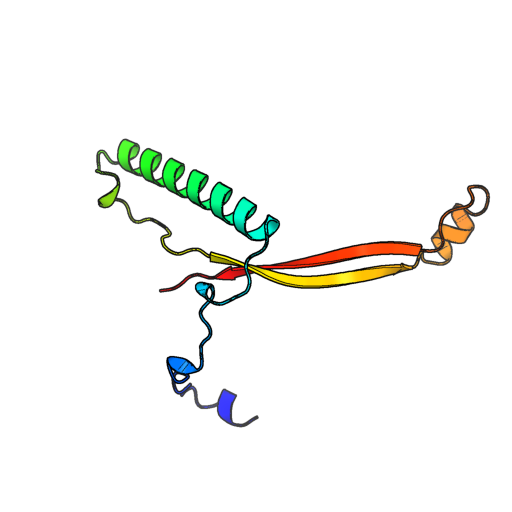2 O O . GLU A 1 77 ? -10.760 -5.228 22.422 1.00 97.19 77 GLU A O 1
ATOM 617 N N . VAL A 1 78 ? -11.562 -3.504 23.626 1.00 96.19 78 VAL A N 1
ATOM 618 C CA . VAL A 1 78 ? -10.511 -3.540 24.634 1.00 96.19 78 VAL A CA 1
ATOM 619 C C . VAL A 1 78 ? -10.823 -4.651 25.623 1.00 96.19 78 VAL A C 1
ATOM 621 O O . VAL A 1 78 ? -11.922 -4.747 26.163 1.00 96.19 78 VAL A O 1
ATOM 624 N N . LYS A 1 79 ? -9.840 -5.524 25.861 1.00 96.12 79 LYS A N 1
ATOM 625 C CA . LYS A 1 79 ? -9.992 -6.594 26.849 1.00 96.12 79 LYS A CA 1
ATOM 626 C C . LYS A 1 79 ? -10.166 -5.992 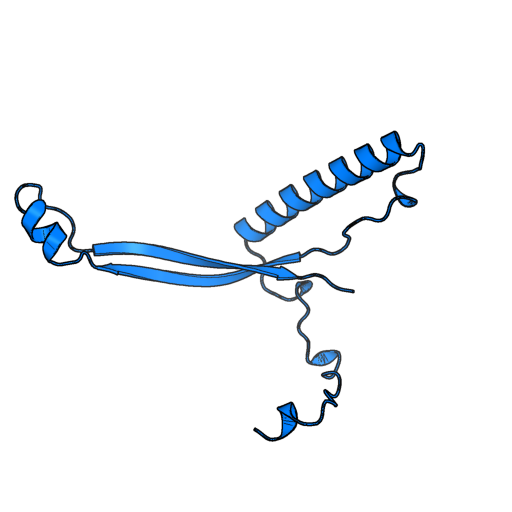28.239 1.00 96.12 79 LYS A C 1
ATOM 628 O O . LYS A 1 79 ? -9.450 -5.061 28.600 1.00 96.12 79 LYS A O 1
ATOM 633 N N . GLN A 1 80 ? -11.022 -6.622 29.038 1.00 94.44 80 GLN A N 1
ATOM 634 C CA . GLN A 1 80 ? -11.369 -6.185 30.390 1.00 94.44 80 GLN A CA 1
ATOM 635 C C . GLN A 1 80 ? -10.148 -5.848 31.265 1.00 94.44 80 GLN A C 1
ATOM 637 O O . GLN A 1 80 ? -10.128 -4.811 31.915 1.00 94.44 80 GLN A O 1
ATOM 642 N N . GLN A 1 81 ? -9.089 -6.662 31.195 1.00 95.56 81 GLN A N 1
ATOM 643 C CA . GLN A 1 81 ? -7.846 -6.457 31.951 1.00 95.56 81 GLN A CA 1
ATOM 644 C C . GLN A 1 81 ? -7.215 -5.073 31.728 1.00 95.56 81 GLN A C 1
ATOM 646 O O . GLN A 1 81 ? -6.648 -4.504 32.651 1.00 95.56 81 GLN A O 1
ATOM 651 N N . PHE A 1 82 ? -7.306 -4.517 30.517 1.00 92.38 82 PHE A N 1
ATOM 652 C CA . PHE A 1 82 ? -6.765 -3.188 30.229 1.00 92.38 82 PHE A CA 1
ATOM 653 C C . PHE A 1 82 ? -7.698 -2.073 30.701 1.00 92.38 82 PHE A C 1
ATOM 655 O O . PHE A 1 82 ? -7.214 -1.039 31.147 1.00 92.38 82 PHE A O 1
ATOM 662 N N . LEU A 1 83 ? -9.015 -2.286 30.661 1.00 93.00 83 LEU A N 1
ATOM 663 C CA . LEU A 1 83 ? -9.979 -1.319 31.192 1.00 93.00 83 LEU A CA 1
ATOM 664 C C . LEU A 1 83 ? -9.818 -1.141 32.702 1.00 93.00 83 LEU A C 1
ATOM 666 O O . LEU A 1 83 ? -9.904 -0.023 33.188 1.00 93.00 83 LEU A O 1
ATOM 670 N N . GLU A 1 84 ? -9.532 -2.224 33.425 1.00 92.19 84 GLU A N 1
ATOM 671 C CA . GLU A 1 84 ? -9.277 -2.185 34.869 1.00 92.19 84 GLU A CA 1
ATOM 672 C C . GLU A 1 84 ? -7.981 -1.439 35.206 1.00 92.19 84 GLU A C 1
ATOM 674 O O . GLU A 1 84 ? -7.960 -0.628 36.128 1.00 92.19 84 GLU A O 1
ATOM 679 N N . ILE A 1 85 ? -6.912 -1.667 34.434 1.00 93.50 85 ILE A N 1
ATOM 680 C CA . ILE A 1 85 ? -5.624 -0.980 34.628 1.00 93.50 85 ILE A CA 1
ATOM 681 C C . ILE A 1 85 ? -5.758 0.529 34.383 1.00 93.50 85 ILE A C 1
ATOM 683 O O . ILE A 1 85 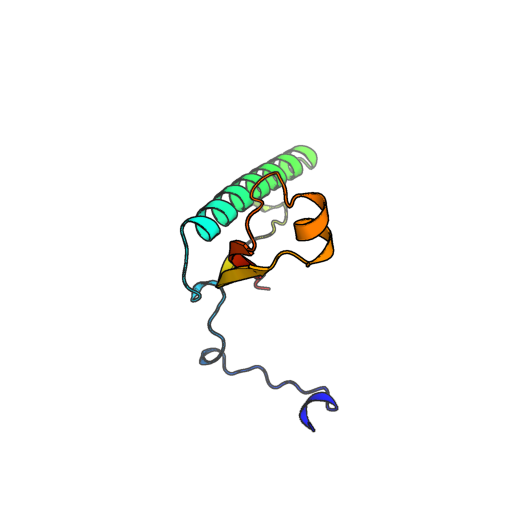? -5.196 1.319 35.135 1.00 93.50 85 ILE A O 1
ATOM 687 N N . PHE A 1 86 ? -6.502 0.931 33.349 1.00 90.94 86 PHE A N 1
ATOM 688 C CA . PHE A 1 86 ? -6.620 2.330 32.916 1.00 90.94 86 PHE A CA 1
ATOM 689 C C . PHE A 1 86 ? -7.971 2.969 33.275 1.00 90.94 86 PHE A C 1
ATOM 691 O O . PHE A 1 86 ? -8.397 3.933 32.637 1.00 90.94 86 PHE A O 1
ATOM 698 N N . GLN A 1 87 ? -8.660 2.446 34.292 1.00 84.12 87 GLN A N 1
ATOM 699 C CA . GLN A 1 87 ? -10.006 2.892 34.670 1.00 84.12 87 GLN A CA 1
ATOM 700 C C . GLN A 1 87 ? -10.072 4.386 35.031 1.00 84.12 87 GLN A C 1
ATOM 702 O O . GLN A 1 87 ? -11.055 5.058 34.727 1.00 84.12 87 GLN A O 1
ATOM 707 N N . GLU A 1 88 ? -9.010 4.923 35.637 1.00 88.62 88 GLU A N 1
ATOM 708 C CA . GLU A 1 88 ? -8.928 6.330 36.050 1.00 88.62 88 GLU A CA 1
ATOM 709 C C . GLU A 1 88 ? -8.654 7.277 34.870 1.00 88.62 88 GLU A C 1
ATOM 711 O O . GLU A 1 88 ? -8.902 8.477 34.966 1.00 88.62 88 GLU A O 1
ATOM 716 N N . GLU A 1 89 ? -8.196 6.744 33.734 1.00 89.62 89 GLU A N 1
ATOM 717 C CA . GLU A 1 89 ? -7.815 7.526 32.553 1.00 89.62 89 GLU A CA 1
ATOM 718 C C . GLU A 1 89 ? -8.941 7.648 31.513 1.00 89.62 89 GLU A C 1
ATOM 720 O O . GLU A 1 89 ? -8.718 8.169 30.420 1.00 89.62 89 GLU A O 1
ATOM 725 N N . ASN A 1 90 ? -10.159 7.184 31.829 1.00 87.31 90 ASN A N 1
ATOM 726 C CA . ASN A 1 90 ? -11.290 7.146 30.891 1.00 87.31 90 ASN A CA 1
ATOM 727 C C . ASN A 1 90 ? -10.908 6.477 29.553 1.00 87.31 90 ASN A C 1
ATOM 729 O O . ASN A 1 90 ? -11.168 6.997 28.462 1.00 87.31 90 ASN A O 1
ATOM 733 N N . TYR A 1 91 ? -10.231 5.332 29.644 1.00 92.12 91 TYR A N 1
ATOM 734 C CA . TYR A 1 91 ? -9.731 4.624 28.473 1.00 92.12 91 TYR A CA 1
ATOM 735 C C . TYR A 1 91 ? -10.889 4.127 27.581 1.00 92.12 91 TYR A C 1
ATOM 737 O O . TYR A 1 91 ? -11.843 3.537 28.099 1.00 92.12 91 TYR A O 1
ATOM 745 N N . PRO A 1 92 ? -10.836 4.322 26.247 1.00 94.00 92 PRO A N 1
ATOM 746 C CA . PRO A 1 92 ? -11.901 3.883 25.349 1.00 94.00 92 PRO A CA 1
ATOM 747 C C . PRO A 1 92 ? -12.149 2.374 25.429 1.00 94.00 92 PRO A C 1
ATOM 749 O O . PRO A 1 92 ? -11.209 1.586 25.454 1.00 94.00 92 PRO A O 1
ATOM 752 N N . VAL A 1 93 ? -13.417 1.959 25.401 1.00 95.00 93 VAL A N 1
ATOM 753 C CA . VAL A 1 93 ? -13.791 0.530 25.414 1.00 95.00 93 VAL A CA 1
ATOM 754 C C . VAL A 1 93 ? -13.563 -0.157 24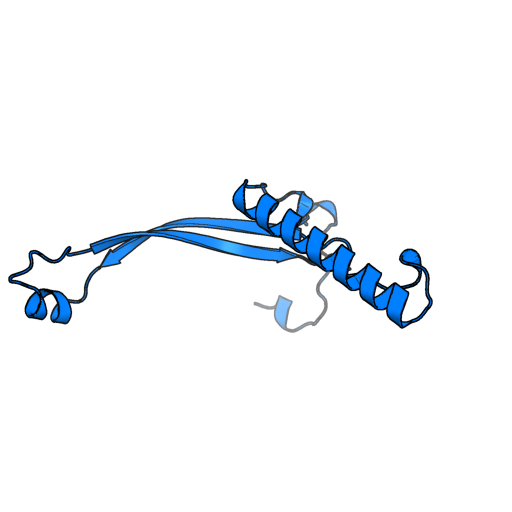.069 1.00 95.00 93 VAL A C 1
ATOM 756 O O . VAL A 1 93 ? -13.513 -1.385 23.984 1.00 95.00 93 VAL A O 1
ATOM 759 N N . ASP A 1 94 ? -13.403 0.631 23.009 1.00 96.75 94 ASP A N 1
ATOM 760 C CA . ASP A 1 94 ? -13.137 0.137 21.675 1.00 96.75 94 ASP A CA 1
ATOM 761 C C . ASP A 1 94 ? -12.463 1.170 20.772 1.00 96.75 94 ASP A C 1
ATOM 763 O O . ASP A 1 94 ? -12.470 2.373 21.036 1.00 96.75 94 ASP A O 1
ATOM 767 N N . PHE A 1 95 ? -11.891 0.664 19.680 1.00 97.19 95 PHE A N 1
ATOM 768 C CA . PHE A 1 95 ? -11.287 1.462 18.624 1.00 97.19 95 PHE A CA 1
ATOM 769 C C . PHE A 1 95 ? -11.790 1.006 17.252 1.00 97.19 95 PHE A C 1
ATOM 771 O O . PHE A 1 95 ? -11.637 -0.156 16.860 1.00 97.19 95 PHE A O 1
ATOM 778 N N . GLY A 1 96 ? -12.368 1.933 16.490 1.00 97.50 96 GLY A N 1
ATOM 779 C CA . GLY A 1 96 ? -12.730 1.709 15.091 1.00 97.50 96 GLY A CA 1
ATOM 780 C C . GLY A 1 96 ? -11.510 1.777 14.169 1.00 97.50 96 GLY A C 1
ATOM 781 O O . GLY A 1 96 ? -10.669 2.663 14.301 1.00 97.50 96 GLY A O 1
ATOM 782 N N . TYR A 1 97 ? -11.414 0.865 13.201 1.00 97.62 97 TYR A N 1
ATOM 783 C CA . TYR A 1 97 ? -10.365 0.883 12.181 1.00 97.62 97 TYR A CA 1
ATOM 784 C C . TYR A 1 97 ? -10.847 0.296 10.854 1.00 97.62 97 TYR A C 1
ATOM 786 O O . TYR A 1 97 ? -11.740 -0.543 10.816 1.00 97.62 97 TYR A O 1
ATOM 794 N N . LYS A 1 98 ? -10.222 0.689 9.741 1.00 97.19 98 LYS A N 1
ATOM 795 C CA . LYS A 1 98 ? -10.513 0.120 8.418 1.00 97.19 98 LYS A CA 1
ATOM 796 C C . LYS A 1 98 ? -9.451 -0.910 8.041 1.00 97.19 98 LYS A C 1
ATOM 798 O O . LYS A 1 98 ? -8.278 -0.582 7.883 1.00 97.19 98 LYS A O 1
ATOM 803 N N . SER A 1 99 ? -9.861 -2.161 7.873 1.00 96.75 99 SER A N 1
ATOM 804 C CA . SER A 1 99 ? -9.007 -3.268 7.446 1.00 96.75 99 SER A CA 1
ATOM 805 C C . SER A 1 99 ? -9.034 -3.380 5.925 1.00 96.75 99 SER A C 1
ATOM 807 O O . SER A 1 99 ? -10.099 -3.562 5.337 1.00 96.75 99 SER A O 1
ATOM 809 N N . LYS A 1 100 ? -7.868 -3.263 5.282 1.00 95.44 100 LYS A N 1
ATOM 810 C CA . LYS A 1 100 ? -7.722 -3.400 3.827 1.00 95.44 100 LYS A CA 1
ATOM 811 C C . LYS A 1 100 ? -6.796 -4.560 3.485 1.00 95.44 100 LYS A C 1
ATOM 813 O O . LYS A 1 100 ? -5.742 -4.695 4.099 1.00 95.44 100 LYS A O 1
ATOM 818 N N . VAL A 1 101 ? -7.173 -5.366 2.495 1.00 94.06 101 VAL A N 1
ATOM 819 C CA . VAL A 1 101 ? -6.351 -6.473 1.983 1.00 94.06 101 VAL A CA 1
ATOM 820 C C . VAL A 1 101 ? -5.824 -6.108 0.606 1.00 94.06 101 VAL A C 1
ATOM 822 O O . VAL A 1 101 ? -6.604 -5.793 -0.295 1.00 94.06 101 VAL A O 1
ATOM 825 N N . PHE A 1 102 ? -4.504 -6.178 0.452 1.00 91.44 102 PHE A N 1
ATOM 826 C CA . PHE A 1 102 ? -3.814 -5.998 -0.820 1.00 91.44 102 PHE A CA 1
ATOM 827 C C . PHE A 1 102 ? -3.401 -7.349 -1.375 1.00 91.44 102 PHE A C 1
ATOM 829 O O . PHE A 1 102 ? -2.848 -8.172 -0.647 1.00 91.44 102 PHE A O 1
ATOM 836 N N . GLN A 1 103 ? -3.620 -7.547 -2.668 1.00 89.44 103 GLN A N 1
ATOM 837 C CA . GLN A 1 103 ? -3.194 -8.747 -3.366 1.00 89.44 103 GLN A CA 1
ATOM 838 C C . GLN A 1 103 ? -2.356 -8.359 -4.587 1.00 89.44 103 GLN A C 1
ATOM 840 O O . GLN A 1 103 ? -2.865 -7.652 -5.466 1.00 89.44 103 GLN A O 1
ATOM 845 N N . PRO A 1 104 ? -1.075 -8.769 -4.638 1.00 87.75 104 PRO A N 1
ATOM 846 C CA . PRO A 1 104 ? -0.289 -8.705 -5.853 1.00 87.75 104 PRO A CA 1
ATOM 847 C C . PRO A 1 104 ? -0.676 -9.860 -6.780 1.00 87.75 104 PRO A C 1
ATOM 849 O O . PRO A 1 104 ? -0.899 -10.991 -6.349 1.00 87.75 104 PRO A O 1
ATOM 852 N N . TYR A 1 105 ? -0.714 -9.567 -8.068 1.00 85.25 105 TYR A N 1
ATOM 853 C CA . TYR A 1 105 ? -0.981 -10.507 -9.138 1.00 85.25 105 TYR A CA 1
ATOM 854 C C . TYR A 1 105 ? 0.180 -10.468 -10.119 1.00 85.25 105 TYR A C 1
ATOM 856 O O . TYR A 1 105 ? 0.640 -9.394 -10.510 1.00 85.25 105 TYR A O 1
ATOM 864 N N . TYR A 1 106 ? 0.627 -11.653 -10.518 1.00 76.44 106 TYR A N 1
ATOM 865 C CA . TYR A 1 106 ? 1.626 -11.846 -11.556 1.00 76.44 106 TYR A CA 1
ATOM 866 C C . TYR A 1 106 ? 0.980 -12.645 -12.684 1.00 76.44 106 TYR A C 1
ATOM 868 O O . TYR A 1 106 ? 0.474 -13.743 -12.448 1.00 76.44 106 TYR A O 1
ATOM 876 N N . PHE A 1 107 ? 0.960 -12.078 -13.888 1.00 62.47 107 PHE A N 1
ATOM 877 C CA . PHE A 1 107 ? 0.572 -12.811 -15.088 1.00 62.47 107 PHE A CA 1
ATOM 878 C C . PHE A 1 107 ? 1.829 -13.422 -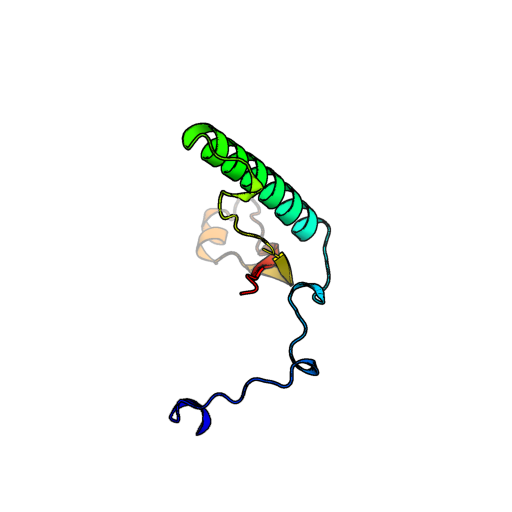15.706 1.00 62.47 107 PHE A C 1
ATOM 880 O O . PHE A 1 107 ? 2.798 -12.706 -15.949 1.00 62.47 107 PHE A O 1
ATOM 887 N N . ARG A 1 108 ? 1.801 -14.740 -15.917 1.00 55.09 108 ARG A N 1
ATOM 888 C CA . ARG A 1 108 ? 2.826 -15.489 -16.647 1.00 55.09 108 ARG A CA 1
ATOM 889 C C . ARG A 1 108 ? 2.346 -15.780 -18.059 1.00 55.09 108 ARG A C 1
ATOM 891 O O . ARG A 1 108 ? 1.131 -16.042 -18.198 1.00 55.09 108 ARG A O 1
#

Secondary structure (DSSP, 8-state):
-TTSSS---PPPPGGG---TTTSPP-HHHHHHHHHHHHHHHHHHHHHHHHHT--TTTS---TTEEEEEEEEEEEEEEPPHHHHHHTGGGT--SEEEEEEEEEEEEE--

Organism: Lactuca sativa (NCBI:txid4236)

InterPro domains:
  IPR013178 Histone acetyltransferase Rtt109/CBP [PTHR13808] (5-102)
  IPR031162 CBP/p300-type histone acetyltransferase domain [PS51727] (17-108)

Radius of gyration: 22.95 Å; chains: 1; bounding box: 42×44×59 Å

pLDDT: mean 84.37, std 16.45, range [43.62, 97.69]